Protein AF-J2B1A5-F1 (afdb_monomer_lite)

Secondary structure (DSSP, 8-state):
-HHHHHHHHHHHHHHHHHHTTT---HHHHHTTS-SEEEEEETTEEEEEETTHHHHHHHHHHHTT-

Sequence (65 aa):
MEAAISKLFERYERFFRQALAAKADMDEVASLYASDVIAASPVGIMSGKNDEELERMTTPGFEQA

pLDDT: mean 87.53, std 8.14, range [55.78, 96.38]

Foldseek 3Di:
DVVVVVVLVVLVVVQVVVLLVVDHDLVSVLVSDDQKDWDQDPVGIDIDGSDVVVVVVCVVVSVVD

Structure (mmCIF, N/CA/C/O backbone):
data_AF-J2B1A5-F1
#
_entry.id   AF-J2B1A5-F1
#
loop_
_atom_site.group_PDB
_atom_site.id
_atom_site.type_symbol
_atom_site.label_atom_id
_atom_site.label_alt_id
_atom_site.label_comp_id
_atom_site.label_asym_id
_atom_site.label_entity_id
_atom_site.label_seq_id
_atom_site.pdbx_PDB_ins_code
_atom_site.Cartn_x
_atom_site.Cartn_y
_atom_site.Cartn_z
_atom_site.occupancy
_atom_site.B_iso_or_equiv
_atom_site.auth_seq_id
_atom_site.auth_comp_id
_atom_site.auth_asym_id
_atom_site.auth_atom_id
_atom_site.pdbx_PDB_model_num
ATOM 1 N N . MET A 1 1 ? -7.889 2.744 18.637 1.00 83.19 1 MET A N 1
ATOM 2 C CA . MET A 1 1 ? -7.516 3.414 17.373 1.00 83.19 1 MET A CA 1
ATOM 3 C C . MET A 1 1 ? -6.001 3.470 17.237 1.00 83.19 1 MET A C 1
ATOM 5 O O . MET A 1 1 ? -5.490 2.811 16.346 1.00 83.19 1 MET A O 1
ATOM 9 N N . GLU A 1 2 ? -5.286 4.109 18.167 1.00 94.94 2 GLU A N 1
ATOM 10 C CA . GLU A 1 2 ? -3.811 4.203 18.147 1.00 94.94 2 GLU A CA 1
ATOM 11 C C . GLU A 1 2 ? -3.108 2.848 18.001 1.00 94.94 2 GLU A C 1
ATOM 13 O O . GLU A 1 2 ? -2.359 2.655 17.056 1.00 94.94 2 GLU A O 1
ATOM 18 N N . ALA A 1 3 ? -3.442 1.861 18.838 1.00 96.06 3 ALA A N 1
ATOM 19 C CA . ALA A 1 3 ? -2.818 0.537 18.763 1.00 96.06 3 ALA A CA 1
ATOM 20 C C . ALA A 1 3 ? -3.020 -0.187 17.414 1.00 96.06 3 ALA A C 1
ATOM 22 O O . ALA A 1 3 ? -2.182 -0.989 17.013 1.00 96.06 3 ALA A O 1
ATOM 23 N N . ALA A 1 4 ? -4.132 0.066 16.714 1.00 94.19 4 ALA A N 1
ATOM 24 C CA . ALA A 1 4 ? -4.376 -0.520 15.394 1.00 94.19 4 ALA A CA 1
ATOM 25 C C . ALA A 1 4 ? -3.550 0.190 14.312 1.00 94.19 4 ALA A C 1
ATOM 27 O O . ALA A 1 4 ? -2.992 -0.465 13.437 1.00 94.19 4 ALA A O 1
ATOM 28 N N . ILE A 1 5 ? -3.429 1.515 14.419 1.00 94.75 5 ILE A N 1
ATOM 29 C CA . ILE A 1 5 ? -2.603 2.337 13.531 1.00 94.75 5 ILE A CA 1
ATOM 30 C C . ILE A 1 5 ? -1.122 1.975 13.700 1.00 94.75 5 ILE A C 1
ATOM 32 O O . ILE A 1 5 ? -0.445 1.735 12.706 1.00 94.75 5 ILE A O 1
ATOM 36 N N . SER A 1 6 ? -0.627 1.849 14.936 1.00 96.38 6 SER A N 1
ATOM 37 C CA . SER A 1 6 ? 0.757 1.435 15.202 1.00 96.38 6 SER A CA 1
ATOM 38 C C . SER A 1 6 ? 1.071 0.078 14.575 1.00 96.38 6 SER A C 1
ATOM 40 O O . SER A 1 6 ? 2.041 -0.041 13.836 1.00 96.38 6 SER A O 1
ATOM 42 N N . LYS A 1 7 ? 0.194 -0.917 14.764 1.00 95.31 7 LYS A N 1
ATOM 43 C CA . LYS A 1 7 ? 0.354 -2.243 14.146 1.00 95.31 7 LYS A CA 1
ATOM 44 C C . LYS A 1 7 ? 0.372 -2.194 12.617 1.00 95.31 7 LYS A C 1
ATOM 46 O O . LYS A 1 7 ? 1.118 -2.949 11.996 1.00 95.31 7 LYS A O 1
ATOM 51 N N . LEU A 1 8 ? -0.444 -1.331 12.005 1.00 94.19 8 LEU A N 1
ATOM 52 C CA . LEU A 1 8 ? -0.437 -1.141 10.554 1.00 94.19 8 LEU A CA 1
ATOM 53 C C . LEU A 1 8 ? 0.922 -0.615 10.081 1.00 94.19 8 LEU A C 1
ATOM 55 O O . LEU A 1 8 ? 1.496 -1.187 9.158 1.00 94.19 8 LEU A O 1
ATOM 59 N N . PHE A 1 9 ? 1.452 0.427 10.725 1.00 95.19 9 PHE A N 1
ATOM 60 C CA . PHE A 1 9 ? 2.733 1.020 10.335 1.00 95.19 9 PHE A CA 1
ATOM 61 C C . PHE A 1 9 ? 3.935 0.112 10.627 1.00 95.19 9 PHE A C 1
ATOM 63 O O . PHE A 1 9 ? 4.854 0.061 9.816 1.00 95.19 9 PHE A O 1
ATOM 70 N N . GLU A 1 10 ? 3.907 -0.676 11.705 1.00 95.62 10 GLU A N 1
ATOM 71 C CA . GLU A 1 10 ? 4.917 -1.714 11.967 1.00 95.62 10 GLU A CA 1
ATOM 72 C C . GLU A 1 10 ? 4.960 -2.762 10.844 1.00 95.62 10 GLU A C 1
ATOM 74 O O . GLU A 1 10 ? 6.034 -3.158 10.384 1.00 95.62 10 GLU A O 1
ATOM 79 N N . ARG A 1 11 ? 3.785 -3.206 10.373 1.00 94.69 11 ARG A N 1
ATOM 80 C CA . ARG A 1 11 ? 3.687 -4.135 9.240 1.00 94.69 11 ARG A CA 1
ATOM 81 C C . ARG A 1 11 ? 4.157 -3.479 7.943 1.00 94.69 11 ARG A C 1
ATOM 83 O O . ARG A 1 11 ? 4.940 -4.091 7.224 1.00 94.69 11 ARG A O 1
ATOM 90 N N . TYR A 1 12 ? 3.724 -2.245 7.686 1.00 94.31 12 TYR A N 1
ATOM 91 C CA . TYR A 1 12 ? 4.117 -1.461 6.515 1.00 94.31 12 TYR A CA 1
ATOM 92 C C . TYR A 1 12 ? 5.644 -1.330 6.418 1.00 94.31 12 TYR A C 1
ATOM 94 O O . TYR A 1 12 ? 6.234 -1.652 5.391 1.00 94.31 12 TYR A O 1
ATOM 102 N N . GLU A 1 13 ? 6.307 -0.924 7.503 1.00 94.12 13 GLU A N 1
ATOM 103 C CA . GLU A 1 13 ? 7.762 -0.761 7.526 1.00 94.12 13 GLU A CA 1
ATOM 104 C C . GLU A 1 13 ? 8.496 -2.078 7.249 1.00 94.12 13 GLU A C 1
ATOM 106 O O . GLU A 1 13 ? 9.424 -2.124 6.438 1.00 94.12 13 GLU A O 1
ATOM 111 N N . ARG A 1 14 ? 8.078 -3.164 7.911 1.00 92.50 14 ARG A N 1
ATOM 112 C CA . ARG A 1 14 ? 8.687 -4.484 7.721 1.00 92.50 14 ARG A CA 1
ATOM 113 C C . ARG A 1 14 ? 8.546 -4.964 6.279 1.00 92.50 14 ARG A C 1
ATOM 115 O O . ARG A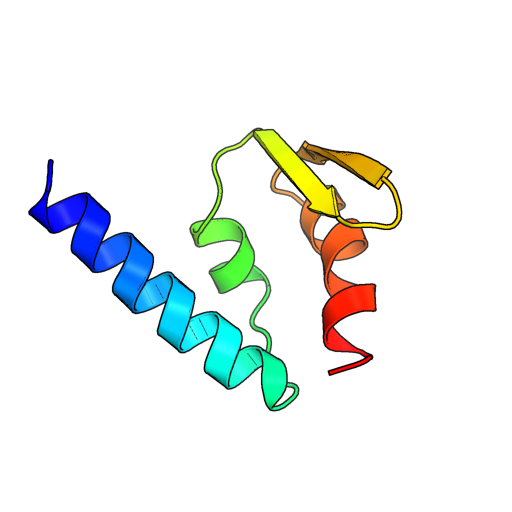 1 14 ? 9.534 -5.443 5.725 1.00 92.50 14 ARG A O 1
ATOM 122 N N . PHE A 1 15 ? 7.357 -4.817 5.697 1.00 91.50 15 PHE A N 1
ATOM 123 C CA . PHE A 1 15 ? 7.082 -5.205 4.319 1.00 91.50 15 PHE A CA 1
ATOM 124 C C . PHE A 1 15 ? 8.013 -4.469 3.346 1.00 91.50 15 PHE A C 1
ATOM 126 O O . PHE A 1 15 ? 8.763 -5.102 2.607 1.00 91.50 15 PHE A O 1
ATOM 133 N N . PHE A 1 16 ? 8.059 -3.133 3.392 1.00 89.19 16 PHE A N 1
ATOM 134 C CA . PHE A 1 16 ? 8.869 -2.375 2.434 1.00 89.19 16 PHE A CA 1
ATOM 135 C C . PHE A 1 16 ? 10.375 -2.610 2.611 1.00 89.19 16 PHE A C 1
ATOM 137 O O . PHE A 1 16 ? 11.096 -2.666 1.619 1.00 89.19 16 PHE A O 1
ATOM 144 N N . ARG A 1 17 ? 10.866 -2.852 3.838 1.00 89.25 17 ARG A N 1
ATOM 145 C CA . ARG A 1 17 ? 12.260 -3.294 4.055 1.00 89.25 17 ARG A CA 1
ATOM 146 C C . ARG A 1 17 ? 12.571 -4.621 3.352 1.00 89.25 17 ARG A C 1
ATOM 148 O O . ARG A 1 17 ? 13.686 -4.796 2.873 1.00 89.25 17 ARG A O 1
ATOM 155 N N . GLN A 1 18 ? 11.622 -5.556 3.313 1.00 86.12 18 GLN A N 1
ATOM 156 C CA . GLN A 1 18 ? 11.777 -6.835 2.609 1.00 86.12 18 GLN A CA 1
ATOM 157 C C . GLN A 1 18 ? 11.643 -6.669 1.095 1.00 86.12 18 GLN A C 1
ATOM 159 O O . GLN A 1 18 ? 12.416 -7.265 0.346 1.00 86.12 18 GLN A O 1
ATOM 164 N N . ALA A 1 19 ? 10.712 -5.827 0.649 1.00 84.94 19 ALA A N 1
ATOM 165 C CA . ALA A 1 19 ? 10.500 -5.534 -0.760 1.00 84.94 19 ALA A CA 1
ATOM 166 C C . ALA A 1 19 ? 11.741 -4.900 -1.412 1.00 84.94 19 ALA A C 1
ATOM 168 O O . ALA A 1 19 ? 12.101 -5.287 -2.518 1.00 84.94 19 ALA A O 1
ATOM 169 N N . LEU A 1 20 ? 12.468 -4.037 -0.685 1.00 82.00 20 LEU A N 1
ATOM 170 C CA . LEU A 1 20 ? 13.780 -3.509 -1.100 1.00 82.00 20 LEU A CA 1
ATOM 171 C C . LEU A 1 20 ? 14.853 -4.597 -1.295 1.00 82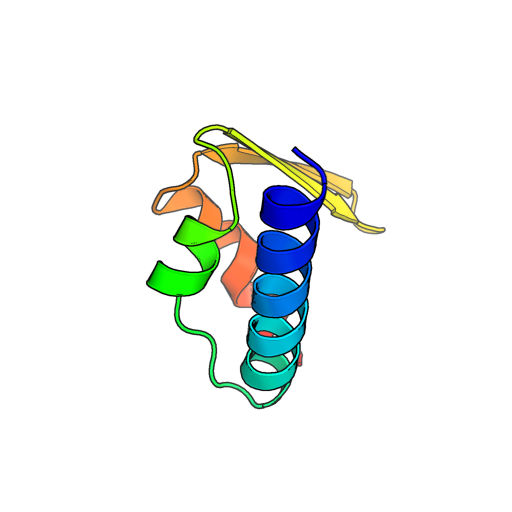.00 20 LEU A C 1
ATOM 173 O O . LEU A 1 20 ? 15.867 -4.356 -1.933 1.00 82.00 20 LEU A O 1
ATOM 177 N N . ALA A 1 21 ? 14.661 -5.797 -0.748 1.00 82.50 21 ALA A N 1
ATOM 178 C CA . ALA A 1 21 ? 15.526 -6.951 -0.989 1.00 82.50 21 ALA A CA 1
ATOM 179 C C . ALA A 1 21 ? 14.986 -7.863 -2.113 1.00 82.50 21 ALA A C 1
ATOM 181 O O . ALA A 1 21 ? 15.265 -9.066 -2.105 1.00 82.50 21 ALA A O 1
ATOM 182 N N . ALA A 1 22 ? 14.183 -7.309 -3.033 1.00 74.62 22 ALA A N 1
ATOM 183 C CA . ALA A 1 22 ? 13.484 -7.996 -4.124 1.00 74.62 22 ALA A CA 1
ATOM 184 C C . ALA A 1 22 ? 12.550 -9.138 -3.667 1.00 74.62 22 ALA A C 1
ATOM 186 O O . ALA A 1 22 ? 12.357 -10.130 -4.370 1.00 74.62 22 ALA A O 1
ATOM 187 N N . LYS A 1 23 ? 11.970 -9.015 -2.465 1.00 75.56 23 LYS A N 1
ATOM 188 C CA . LYS A 1 23 ? 11.006 -9.972 -1.893 1.00 75.56 23 LYS A CA 1
ATOM 189 C C . LYS A 1 23 ? 9.676 -9.286 -1.595 1.00 75.56 23 LYS A C 1
ATOM 191 O O . LYS A 1 23 ? 9.263 -9.213 -0.441 1.00 75.56 23 LYS A O 1
ATOM 196 N N . ALA A 1 24 ? 9.045 -8.733 -2.626 1.00 81.81 24 ALA A N 1
ATOM 197 C CA . ALA A 1 24 ? 7.705 -8.172 -2.509 1.00 81.81 24 ALA A CA 1
ATOM 198 C C . ALA A 1 24 ? 6.656 -9.289 -2.650 1.00 81.81 24 ALA A C 1
ATOM 200 O O . ALA A 1 24 ? 6.626 -9.986 -3.661 1.00 81.81 24 ALA A O 1
ATOM 201 N N . ASP A 1 25 ? 5.813 -9.453 -1.631 1.00 87.75 25 ASP A N 1
ATOM 202 C CA . ASP A 1 25 ? 4.583 -10.247 -1.694 1.00 87.75 25 ASP A CA 1
ATOM 203 C C . ASP A 1 25 ? 3.408 -9.317 -2.026 1.00 87.75 25 ASP A C 1
ATOM 205 O O . ASP A 1 25 ? 3.045 -8.451 -1.225 1.00 87.75 25 ASP A O 1
ATOM 209 N N . MET A 1 26 ? 2.831 -9.475 -3.216 1.00 84.94 26 MET A N 1
ATOM 210 C CA . MET A 1 26 ? 1.767 -8.600 -3.704 1.00 84.94 26 MET A CA 1
ATOM 211 C C . MET A 1 26 ? 0.451 -8.744 -2.933 1.00 84.94 26 MET A C 1
ATOM 213 O O . MET A 1 26 ? -0.282 -7.759 -2.805 1.00 84.94 26 MET A O 1
ATOM 217 N N . ASP A 1 27 ? 0.187 -9.906 -2.331 1.00 88.56 27 ASP A N 1
ATOM 218 C CA . ASP A 1 27 ? -0.975 -10.087 -1.458 1.00 88.56 27 ASP A CA 1
ATOM 219 C C . ASP A 1 27 ? -0.790 -9.296 -0.151 1.00 88.56 27 ASP A C 1
ATOM 221 O O . ASP A 1 27 ? -1.732 -8.686 0.373 1.00 88.56 27 ASP A O 1
ATOM 225 N N . GLU A 1 28 ? 0.444 -9.235 0.366 1.00 89.56 28 GLU A N 1
ATOM 226 C CA . GLU A 1 28 ? 0.757 -8.403 1.530 1.00 89.56 28 GLU A CA 1
ATOM 227 C C . GLU A 1 28 ? 0.665 -6.909 1.189 1.00 89.56 28 GLU A C 1
ATOM 229 O O . GLU A 1 28 ? 0.071 -6.173 1.984 1.00 89.56 28 GLU A O 1
ATOM 234 N N . VAL A 1 29 ? 1.140 -6.473 0.009 1.00 88.44 29 VAL A N 1
ATOM 235 C CA . VAL A 1 29 ? 0.956 -5.091 -0.493 1.00 88.44 29 VAL A CA 1
ATOM 236 C C . VAL A 1 29 ? -0.519 -4.720 -0.474 1.00 88.44 29 VAL A C 1
ATOM 238 O O . VAL A 1 29 ? -0.886 -3.724 0.149 1.00 88.44 29 VAL A O 1
ATOM 241 N N . ALA A 1 30 ? -1.374 -5.529 -1.105 1.00 90.44 30 ALA A N 1
ATOM 242 C CA . ALA A 1 30 ? -2.805 -5.263 -1.184 1.00 90.44 30 ALA A CA 1
ATOM 243 C C . ALA A 1 30 ? -3.436 -5.136 0.213 1.00 90.44 30 ALA A C 1
ATOM 245 O O . ALA A 1 30 ? -4.263 -4.259 0.461 1.00 90.44 30 ALA A O 1
ATOM 246 N N . SER A 1 31 ? -2.982 -5.928 1.188 1.00 91.50 31 SER A N 1
ATOM 247 C CA . SER A 1 31 ? -3.486 -5.864 2.567 1.00 91.50 31 SER A CA 1
ATOM 248 C C . SER A 1 31 ? -3.173 -4.555 3.320 1.00 91.50 31 SER A C 1
ATOM 250 O O . SER A 1 31 ? -3.723 -4.329 4.407 1.00 91.50 31 SER A O 1
ATOM 252 N N . LEU A 1 32 ? -2.267 -3.716 2.799 1.00 91.62 32 LEU A N 1
ATOM 253 C CA . LEU A 1 32 ? -1.869 -2.435 3.398 1.00 91.62 32 LEU A CA 1
ATOM 254 C C . LEU A 1 32 ? -2.755 -1.262 2.963 1.00 91.62 32 LEU A C 1
ATOM 256 O O . LEU A 1 32 ? -2.724 -0.217 3.615 1.00 91.62 32 LEU A O 1
ATOM 260 N N . TYR A 1 33 ? -3.546 -1.424 1.903 1.00 91.44 33 TYR A N 1
ATOM 261 C CA . TYR A 1 33 ? -4.314 -0.343 1.296 1.00 91.44 33 TYR A CA 1
ATOM 262 C C . TYR A 1 33 ? -5.828 -0.562 1.406 1.00 91.44 33 TYR A C 1
ATOM 264 O O . TYR A 1 33 ? -6.324 -1.676 1.561 1.00 91.44 33 TYR A O 1
ATOM 272 N N . ALA A 1 34 ? -6.583 0.536 1.330 1.00 94.06 34 ALA A N 1
ATOM 273 C CA . ALA A 1 34 ? -8.035 0.490 1.167 1.00 94.06 34 ALA A CA 1
ATOM 274 C C . ALA A 1 34 ? -8.409 0.042 -0.261 1.00 94.06 34 ALA A C 1
ATOM 276 O O . ALA A 1 34 ? -7.530 -0.171 -1.087 1.00 94.06 34 ALA A O 1
ATOM 277 N N . SER A 1 35 ? -9.705 -0.083 -0.571 1.00 93.88 35 SER A N 1
ATOM 278 C CA . SER A 1 35 ? -10.192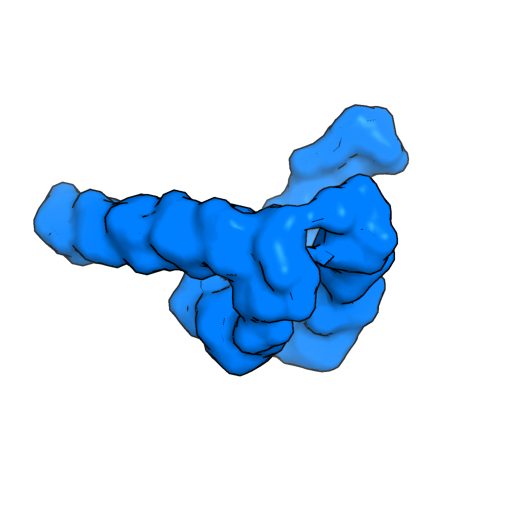 -0.443 -1.918 1.00 93.88 35 SER A CA 1
ATOM 279 C C . SER A 1 35 ? -9.747 0.524 -3.013 1.00 93.88 35 SER A C 1
ATOM 281 O O . SER A 1 35 ? -9.592 0.135 -4.168 1.00 93.88 35 SER A O 1
ATOM 283 N N . ASP A 1 36 ? -9.573 1.786 -2.641 1.00 95.19 36 ASP A N 1
ATOM 284 C CA . ASP A 1 36 ? -9.215 2.887 -3.514 1.00 95.19 36 ASP A CA 1
ATOM 285 C C . ASP A 1 36 ? -7.868 3.436 -3.062 1.00 95.19 36 ASP A C 1
ATOM 287 O O . ASP A 1 36 ? -7.663 3.724 -1.877 1.00 95.19 36 ASP A O 1
ATOM 291 N N . VAL A 1 37 ? -6.952 3.573 -4.016 1.00 92.44 37 VAL A N 1
ATOM 292 C CA . VAL A 1 37 ? -5.579 3.994 -3.759 1.00 92.44 37 VAL A CA 1
ATOM 293 C C . VAL A 1 37 ? -5.253 5.277 -4.499 1.00 92.44 37 VAL A C 1
ATOM 295 O O . VAL A 1 37 ? -5.688 5.503 -5.628 1.00 92.44 37 VAL A O 1
ATOM 298 N N . ILE A 1 38 ? -4.456 6.119 -3.846 1.00 91.56 38 ILE A N 1
ATOM 299 C CA . ILE A 1 38 ? -3.844 7.309 -4.431 1.00 91.56 38 ILE A CA 1
ATOM 300 C C . ILE A 1 38 ? -2.356 7.228 -4.107 1.00 91.56 38 ILE A C 1
ATOM 302 O O . ILE A 1 38 ? -1.979 7.232 -2.935 1.00 91.56 38 ILE A O 1
ATOM 306 N N . ALA A 1 39 ? -1.516 7.164 -5.135 1.00 87.19 39 ALA A N 1
ATOM 307 C CA . ALA A 1 39 ? -0.071 7.240 -4.990 1.00 87.1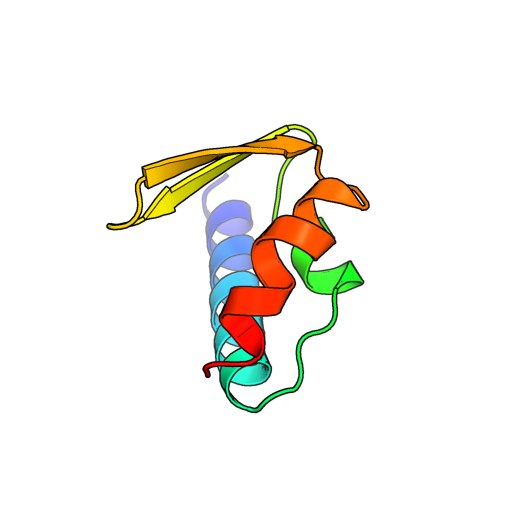9 39 ALA A CA 1
ATOM 308 C C . ALA A 1 39 ? 0.427 8.575 -5.545 1.00 87.19 39 ALA A C 1
ATOM 310 O O . ALA A 1 39 ? 0.096 8.975 -6.662 1.00 87.19 39 ALA A O 1
ATOM 311 N N . ALA A 1 40 ? 1.224 9.273 -4.742 1.00 90.19 40 ALA A N 1
ATOM 312 C CA . ALA A 1 40 ? 1.836 10.542 -5.098 1.00 90.19 40 ALA A CA 1
ATOM 313 C C . ALA A 1 40 ? 3.356 10.390 -5.064 1.00 90.19 40 ALA A C 1
ATOM 315 O O . ALA A 1 40 ? 3.923 9.892 -4.093 1.00 90.19 40 ALA A O 1
ATOM 316 N N . SER A 1 41 ? 4.009 10.825 -6.133 1.00 84.12 41 SER A N 1
ATOM 317 C CA . SER A 1 41 ? 5.457 10.746 -6.302 1.00 84.12 41 SER A CA 1
ATOM 318 C C . SER A 1 41 ? 5.958 11.946 -7.115 1.00 84.12 41 SER A C 1
ATOM 320 O O . SER A 1 41 ? 5.146 12.661 -7.709 1.00 84.12 41 SER A O 1
ATOM 322 N N . PRO A 1 42 ? 7.280 12.174 -7.207 1.00 87.94 42 PRO A N 1
ATOM 323 C CA . PRO A 1 42 ? 7.823 13.234 -8.056 1.00 87.94 42 PRO A CA 1
ATOM 324 C C . PRO A 1 42 ? 7.436 13.123 -9.539 1.00 87.94 42 PRO A C 1
ATOM 326 O O . PRO A 1 42 ? 7.446 14.133 -10.236 1.00 87.94 42 PRO A O 1
ATOM 329 N N . VAL A 1 43 ? 7.079 11.927 -10.026 1.00 84.25 43 VAL A N 1
ATOM 330 C CA . VAL A 1 43 ? 6.633 11.728 -11.415 1.00 84.25 43 VAL A CA 1
ATOM 33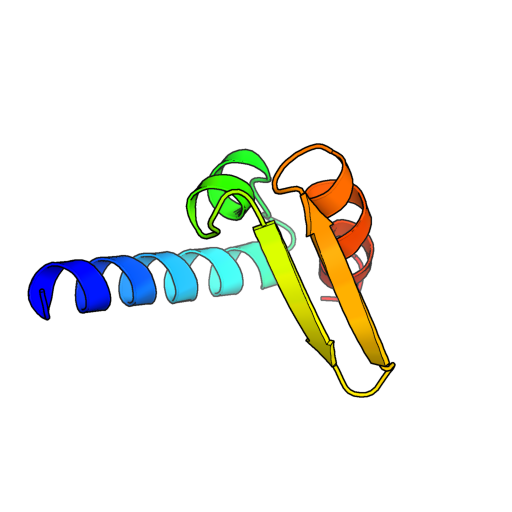1 C C . VAL A 1 43 ? 5.147 12.051 -11.625 1.00 84.25 43 VAL A C 1
ATOM 333 O O . VAL A 1 43 ? 4.702 12.128 -12.767 1.00 84.25 43 VAL A O 1
ATOM 336 N N . GLY A 1 44 ? 4.382 12.275 -10.549 1.00 88.25 44 GLY A N 1
ATOM 337 C CA . GLY A 1 44 ? 2.970 12.653 -10.604 1.00 88.25 44 GLY A CA 1
ATOM 338 C C . GLY A 1 44 ? 2.091 11.963 -9.558 1.00 88.25 44 GLY A C 1
ATOM 339 O O . GLY A 1 44 ? 2.567 11.243 -8.674 1.00 88.25 44 GLY A O 1
ATOM 340 N N . ILE A 1 45 ? 0.783 12.204 -9.680 1.00 90.50 45 ILE A N 1
ATOM 341 C CA . ILE A 1 45 ? -0.271 11.549 -8.895 1.00 90.50 45 ILE A CA 1
ATOM 342 C C . ILE A 1 45 ? -0.947 10.502 -9.778 1.00 90.50 45 ILE A C 1
ATOM 344 O O . ILE A 1 45 ? -1.320 10.793 -10.913 1.00 90.50 45 ILE A O 1
ATOM 348 N N . MET A 1 46 ? -1.139 9.309 -9.233 1.00 89.56 46 MET A N 1
ATOM 349 C CA . MET A 1 46 ? -1.908 8.227 -9.837 1.00 89.56 46 MET A CA 1
ATOM 350 C C . MET A 1 46 ? -2.957 7.725 -8.843 1.00 89.56 46 MET A C 1
ATOM 352 O O . MET A 1 46 ? -2.741 7.759 -7.630 1.00 89.56 46 MET A O 1
ATOM 356 N N . SER A 1 47 ? -4.089 7.251 -9.349 1.00 92.44 47 SER A N 1
ATOM 357 C CA . SER A 1 47 ? -5.130 6.616 -8.543 1.00 92.44 47 SER A CA 1
ATOM 358 C C . SER A 1 47 ? -5.647 5.366 -9.235 1.00 92.44 47 SER A C 1
ATOM 360 O O . SER A 1 47 ? -5.642 5.311 -10.463 1.00 92.44 47 SER A O 1
ATOM 362 N N . GLY A 1 48 ? -6.138 4.414 -8.453 1.00 92.38 48 GLY A N 1
ATOM 363 C CA . GLY A 1 48 ? -6.669 3.157 -8.969 1.00 92.38 48 GLY A CA 1
ATOM 364 C C . GLY A 1 48 ? -7.351 2.336 -7.886 1.00 92.38 48 GLY A C 1
ATOM 365 O O . GLY A 1 48 ? -7.585 2.814 -6.767 1.00 92.38 48 GLY A O 1
ATOM 366 N N . LYS A 1 49 ? -7.670 1.094 -8.229 1.00 95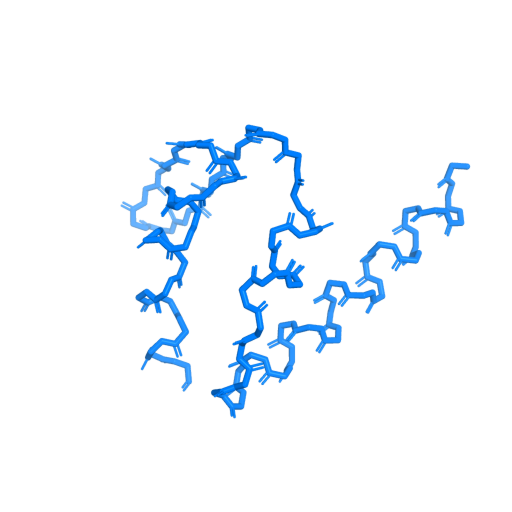.00 49 LYS A N 1
ATOM 367 C CA . LYS A 1 49 ? -8.207 0.092 -7.312 1.00 95.00 49 LYS A CA 1
ATOM 368 C C . LYS A 1 49 ? -7.106 -0.768 -6.703 1.00 95.00 49 LYS A C 1
ATOM 370 O O . LYS A 1 49 ? -6.045 -0.984 -7.282 1.00 95.00 49 LYS A O 1
ATOM 375 N N . ASN A 1 50 ? -7.370 -1.249 -5.494 1.00 93.25 50 ASN A N 1
ATOM 376 C CA . ASN A 1 50 ? -6.545 -2.244 -4.821 1.00 93.25 50 ASN A CA 1
ATOM 377 C C . ASN A 1 50 ? -6.878 -3.652 -5.329 1.00 93.25 50 ASN A C 1
ATOM 379 O O . ASN A 1 50 ? -7.483 -4.469 -4.636 1.00 93.25 50 ASN A O 1
ATOM 383 N N . ASP A 1 51 ? -6.549 -3.868 -6.593 1.00 90.31 51 ASP A N 1
ATOM 384 C CA . ASP A 1 51 ? -6.638 -5.127 -7.317 1.00 90.31 51 ASP A CA 1
ATOM 385 C C . ASP A 1 51 ? -5.419 -5.233 -8.255 1.00 90.31 51 ASP A C 1
ATOM 387 O O . ASP A 1 51 ? -4.339 -4.720 -7.945 1.00 90.31 51 ASP A O 1
ATOM 391 N N . GLU A 1 52 ? -5.577 -5.862 -9.417 1.00 87.81 52 GLU A N 1
ATOM 392 C CA . GLU A 1 52 ? -4.550 -5.921 -10.460 1.00 87.81 52 GLU A CA 1
ATOM 393 C C . GLU A 1 52 ? -4.028 -4.527 -10.881 1.00 87.81 52 GLU A C 1
ATOM 395 O O . GLU A 1 52 ? -2.912 -4.413 -11.392 1.00 87.81 52 GLU A O 1
ATOM 400 N N . GLU A 1 53 ? -4.799 -3.446 -10.689 1.00 89.88 53 GLU A N 1
ATOM 401 C CA . GLU A 1 53 ? -4.330 -2.068 -10.883 1.00 89.88 53 GLU A CA 1
ATOM 402 C C . GLU A 1 53 ? -3.184 -1.705 -9.936 1.00 89.88 53 GLU A C 1
ATOM 404 O O . GLU A 1 53 ? -2.174 -1.166 -10.396 1.00 89.88 53 GLU A O 1
ATOM 409 N N . LEU A 1 54 ? -3.294 -2.039 -8.647 1.00 89.12 54 LEU A N 1
ATOM 410 C CA . LEU A 1 54 ? -2.257 -1.748 -7.657 1.00 89.12 54 LEU A CA 1
ATOM 411 C C . LEU A 1 54 ? -0.964 -2.504 -7.965 1.00 89.12 54 LEU A C 1
ATOM 413 O O . LEU A 1 54 ? 0.119 -1.924 -7.869 1.00 89.12 54 LEU A O 1
ATOM 417 N N . GLU A 1 55 ? -1.061 -3.768 -8.374 1.00 86.44 55 GLU A N 1
ATOM 418 C CA . GLU A 1 55 ? 0.101 -4.556 -8.792 1.00 86.44 55 GLU A CA 1
ATOM 419 C C . GLU A 1 55 ? 0.818 -3.894 -9.973 1.00 86.44 55 GLU A C 1
ATOM 421 O O . GLU A 1 55 ? 1.998 -3.558 -9.875 1.00 86.44 55 GLU A O 1
ATOM 426 N N . ARG A 1 56 ? 0.092 -3.572 -11.052 1.00 86.94 56 ARG A N 1
ATOM 427 C CA . ARG A 1 56 ? 0.679 -2.888 -12.218 1.00 86.94 56 ARG A CA 1
ATOM 428 C C . ARG A 1 56 ? 1.319 -1.544 -11.866 1.00 86.94 56 ARG A C 1
ATOM 430 O O . ARG A 1 56 ? 2.321 -1.175 -12.474 1.00 86.94 56 ARG A O 1
ATOM 437 N N . MET A 1 57 ? 0.742 -0.805 -10.917 1.00 85.62 57 MET A N 1
ATOM 438 C CA . MET A 1 57 ? 1.255 0.495 -10.473 1.00 85.62 57 MET A CA 1
ATOM 439 C C . MET A 1 57 ? 2.517 0.381 -9.605 1.00 85.62 57 MET A C 1
ATOM 441 O O . MET A 1 57 ? 3.345 1.291 -9.625 1.00 85.62 57 MET A O 1
ATOM 445 N N . THR A 1 58 ? 2.665 -0.697 -8.830 1.00 82.31 58 THR A N 1
ATOM 446 C CA . THR A 1 58 ? 3.726 -0.835 -7.815 1.00 82.31 58 THR A CA 1
ATOM 447 C C . THR A 1 58 ? 4.922 -1.657 -8.286 1.00 82.31 58 THR A C 1
ATOM 449 O O . THR A 1 58 ? 6.050 -1.317 -7.923 1.00 82.31 58 THR A O 1
ATOM 452 N N . THR A 1 59 ? 4.721 -2.664 -9.143 1.00 80.81 59 THR A N 1
ATOM 453 C CA . THR A 1 59 ? 5.790 -3.538 -9.661 1.00 80.81 59 THR A CA 1
ATOM 454 C C . THR A 1 59 ? 6.984 -2.775 -10.251 1.00 80.81 59 THR A C 1
ATOM 456 O O . THR A 1 59 ? 8.110 -3.058 -9.835 1.00 80.81 59 THR A O 1
ATOM 459 N N . PRO A 1 60 ? 6.805 -1.738 -11.103 1.00 79.38 60 PRO A N 1
ATOM 460 C CA . PRO A 1 60 ? 7.940 -0.977 -11.638 1.00 79.38 60 PRO A CA 1
ATOM 461 C C . PRO A 1 60 ? 8.798 -0.284 -10.566 1.00 79.38 60 PRO A C 1
ATOM 463 O O . PRO A 1 60 ? 9.962 0.033 -10.809 1.00 79.38 60 PRO A O 1
ATOM 466 N N . GLY A 1 61 ? 8.227 -0.014 -9.386 1.00 76.69 61 GLY A N 1
ATOM 467 C CA . GLY A 1 61 ? 8.940 0.564 -8.248 1.00 76.69 61 GLY A CA 1
ATOM 468 C C . GLY A 1 61 ? 9.802 -0.448 -7.488 1.00 76.69 61 GLY A C 1
ATOM 469 O O . GLY A 1 61 ? 10.820 -0.055 -6.926 1.00 76.69 61 GLY A O 1
ATOM 470 N N . PHE A 1 62 ? 9.434 -1.734 -7.493 1.00 71.25 62 PHE A N 1
ATOM 471 C CA . PHE A 1 62 ? 10.210 -2.805 -6.853 1.00 71.25 62 PHE A CA 1
ATOM 472 C C . PHE A 1 62 ? 11.326 -3.353 -7.748 1.00 71.25 62 PHE A C 1
ATOM 474 O O . PHE A 1 62 ? 12.344 -3.804 -7.237 1.00 71.25 62 PHE A O 1
ATOM 481 N N . GLU A 1 63 ? 11.176 -3.282 -9.072 1.00 69.38 63 GLU A N 1
ATOM 482 C CA . GLU A 1 63 ? 12.219 -3.699 -10.025 1.00 69.38 63 GLU A CA 1
ATOM 483 C C . GLU A 1 63 ? 13.458 -2.787 -10.017 1.00 69.38 63 GLU A C 1
ATOM 485 O O . GLU A 1 63 ? 14.530 -3.198 -10.457 1.00 69.38 63 GLU A O 1
ATOM 490 N N . GLN A 1 64 ? 13.320 -1.551 -9.530 1.00 58.31 64 GLN A N 1
ATOM 491 C CA . GLN A 1 64 ? 14.409 -0.569 -9.449 1.00 58.31 64 GLN A CA 1
ATOM 492 C C . GLN A 1 64 ? 15.037 -0.446 -8.049 1.00 58.31 64 GLN A C 1
ATOM 494 O O . GLN A 1 64 ? 15.859 0.450 -7.842 1.00 58.31 64 GLN A O 1
ATOM 499 N N . ALA A 1 65 ? 14.626 -1.291 -7.098 1.00 55.78 65 ALA A N 1
ATOM 500 C CA . ALA A 1 65 ? 15.059 -1.254 -5.700 1.00 55.78 65 ALA A CA 1
ATOM 501 C C . ALA A 1 65 ? 16.348 -2.045 -5.430 1.00 55.78 65 ALA A C 1
ATOM 503 O O . ALA A 1 65 ? 16.557 -3.102 -6.068 1.00 55.78 65 ALA A O 1
#

Radius of gyration: 12.27 Å; chains: 1; bounding box: 26×24×31 Å